Protein AF-A0A534WF74-F1 (afdb_monomer)

Solvent-accessible surface area (backbone atoms only — not comparable to full-atom values): 8330 Å² total; per-residue (Å²): 143,85,76,56,72,67,58,50,51,63,72,68,54,54,90,83,76,60,76,64,37,67,48,98,88,63,52,77,37,64,54,64,71,61,27,46,70,73,58,60,89,73,83,51,74,55,50,77,67,53,39,57,94,81,70,77,57,84,44,58,39,65,35,73,83,54,76,85,78,41,92,66,78,70,52,71,70,55,46,54,51,48,45,65,75,34,71,86,26,44,71,34,52,94,49,78,23,61,91,66,71,79,77,95,56,95,76,82,82,73,94,59,85,84,78,83,66,82,70,79,72,72,84,120

Nearest PDB structures (foldseek):
  7oid-assembly1_9  TM=1.421E-01  e=2.232E+00  Homo sapiens
  8i9v-assembly1_CC  TM=1.500E-01  e=4.457E+00  Thermochaetoides thermophila DSM 1495

pLDDT: mean 87.95, std 11.76, range [40.38, 98.25]

Mean predicted aligned error: 9.49 Å

Foldseek 3Di:
DDDDPVVVCVVPPDPPPADWDADPVGDTGRPVVVRCVVDPDDDDPVVVQPADPVNQQPAADFDADDQVSDPPGDDPVRNVVVCVVPVVHDGDNVDHHDVDDDPPDPDDDDVDPDDDDVVVPPPD

Radius of gyration: 22.89 Å; Cα contacts (8 Å, |Δi|>4): 84; chains: 1; bounding box: 39×48×49 Å

Secondary structure (DSSP, 8-state):
----HHHHHHHH--TT----EE-TT--EE--HHHHHHHS-----HHHHTT--TT---SSPPEE---GGG-SSPPPHHHHHHHHHHTTT-EE-TTSPPTT-PPPS-SS----SPPP--GGGGS--

Sequence (124 aa):
MDGSAAAKVVRNKPARLVD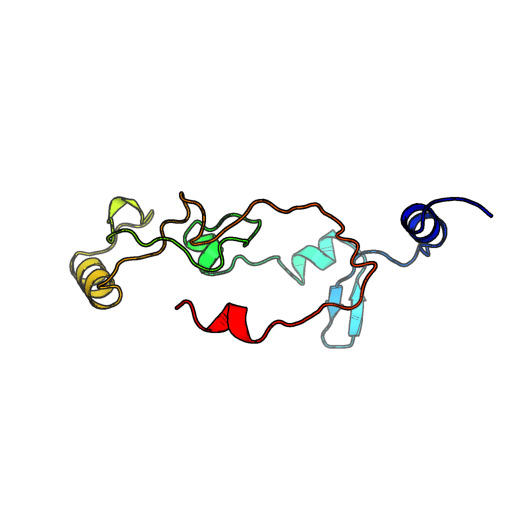ACFTVSGERITDQTTSAAMCPVHGNPRLAAGEPLAQDVLKCRLKKVDARDYASPLSEAQLARLEAIFADGVCDYSRRGLNQKRLAGTWLSYPLPGHFDDDDFEDE

Structure (mmCIF, N/CA/C/O backbone):
data_AF-A0A534WF74-F1
#
_entry.id   AF-A0A534WF74-F1
#
loop_
_atom_site.group_PDB
_atom_site.id
_atom_site.type_symbol
_atom_site.label_atom_id
_atom_site.label_alt_id
_atom_site.label_comp_id
_atom_site.label_asym_id
_atom_site.label_entity_id
_atom_site.label_seq_id
_atom_site.pdbx_PDB_ins_code
_atom_site.Cartn_x
_atom_site.Cartn_y
_atom_site.Cartn_z
_atom_site.occupancy
_atom_site.B_iso_or_equiv
_atom_site.auth_seq_id
_atom_site.auth_comp_id
_atom_site.auth_asym_id
_atom_site.auth_atom_id
_atom_site.pdbx_PDB_model_num
ATOM 1 N N . MET A 1 1 ? 19.733 -26.670 -29.483 1.00 48.69 1 MET A N 1
ATOM 2 C CA . MET A 1 1 ? 19.332 -25.265 -29.202 1.00 48.69 1 MET A CA 1
ATOM 3 C C . MET A 1 1 ? 18.744 -25.271 -27.800 1.00 48.69 1 MET A C 1
ATOM 5 O O . MET A 1 1 ? 17.525 -25.238 -27.618 1.00 48.69 1 MET A O 1
ATOM 9 N N . ASP A 1 2 ? 19.621 -25.393 -26.806 1.00 71.38 2 ASP A N 1
ATOM 10 C CA . ASP A 1 2 ? 19.236 -25.912 -25.491 1.00 71.38 2 ASP A CA 1
ATOM 11 C C . ASP A 1 2 ? 19.330 -24.807 -24.432 1.00 71.38 2 ASP A C 1
ATOM 13 O O . ASP A 1 2 ? 20.049 -23.818 -24.590 1.00 71.38 2 ASP A O 1
ATOM 17 N N . GLY A 1 3 ? 18.508 -24.917 -23.391 1.00 79.38 3 GLY A N 1
ATOM 18 C CA . GLY A 1 3 ? 18.372 -23.934 -22.317 1.00 79.38 3 GLY A CA 1
ATOM 19 C C . GLY A 1 3 ? 16.922 -23.783 -21.859 1.00 79.38 3 GLY A C 1
ATOM 20 O O . GLY A 1 3 ? 15.994 -24.039 -22.632 1.00 79.38 3 GLY A O 1
ATOM 21 N N . SER A 1 4 ? 16.737 -23.357 -20.607 1.00 89.69 4 SER A N 1
ATOM 22 C CA . SER A 1 4 ? 15.412 -23.120 -20.024 1.00 89.69 4 SER A CA 1
ATOM 23 C C . SER A 1 4 ? 14.613 -22.091 -20.834 1.00 89.69 4 SER A C 1
ATOM 25 O O . SER A 1 4 ? 15.180 -21.254 -21.545 1.00 89.69 4 SER A O 1
ATOM 27 N N . ALA A 1 5 ? 13.284 -22.123 -20.708 1.00 85.94 5 ALA A N 1
ATOM 28 C CA . ALA A 1 5 ? 12.411 -21.133 -21.340 1.00 85.94 5 ALA A CA 1
ATOM 29 C C . ALA A 1 5 ? 12.823 -19.693 -20.971 1.00 85.94 5 ALA A C 1
ATOM 31 O O . ALA A 1 5 ? 12.945 -18.845 -21.854 1.00 85.94 5 ALA A O 1
ATOM 32 N N . ALA A 1 6 ? 13.159 -19.444 -19.700 1.00 87.44 6 ALA A N 1
ATOM 33 C CA . ALA A 1 6 ? 13.644 -18.146 -19.230 1.00 87.44 6 ALA A CA 1
ATOM 34 C C . ALA A 1 6 ? 14.922 -17.693 -19.960 1.00 87.44 6 ALA A C 1
ATOM 36 O O . ALA A 1 6 ? 15.005 -16.559 -20.428 1.00 87.44 6 ALA A O 1
ATOM 37 N N . ALA A 1 7 ? 15.896 -18.591 -20.142 1.00 92.00 7 ALA A N 1
ATOM 38 C CA . ALA A 1 7 ? 17.129 -18.269 -20.857 1.00 92.00 7 ALA A CA 1
ATOM 39 C C . ALA A 1 7 ? 16.875 -17.941 -22.339 1.00 92.00 7 ALA A C 1
ATOM 41 O O . ALA A 1 7 ? 17.532 -17.067 -22.904 1.00 92.00 7 ALA A O 1
ATOM 42 N N . LYS A 1 8 ? 15.908 -18.616 -22.976 1.00 93.75 8 LYS A N 1
ATOM 43 C CA . LYS A 1 8 ? 15.486 -18.310 -24.352 1.00 93.75 8 LYS A CA 1
ATOM 44 C C . LYS A 1 8 ? 14.843 -16.923 -24.451 1.00 93.75 8 LYS A C 1
ATOM 46 O O . LYS A 1 8 ? 15.188 -16.182 -25.366 1.00 93.75 8 LYS A O 1
ATOM 51 N N . VAL A 1 9 ? 13.971 -16.554 -23.506 1.00 93.25 9 VAL A N 1
ATOM 52 C CA . VAL A 1 9 ? 13.336 -15.222 -23.453 1.00 93.25 9 VAL A CA 1
ATOM 53 C C . VAL A 1 9 ? 14.383 -14.119 -23.325 1.00 93.25 9 VAL A C 1
ATOM 55 O O . VAL A 1 9 ? 14.352 -13.169 -24.099 1.00 93.25 9 VAL A O 1
ATOM 58 N N . VAL A 1 10 ? 15.345 -14.263 -22.406 1.00 92.44 10 VAL A N 1
ATOM 59 C CA . VAL A 1 10 ? 16.402 -13.256 -22.208 1.00 92.44 10 VAL A CA 1
ATOM 60 C C . VAL A 1 10 ? 17.254 -13.085 -23.467 1.00 92.44 10 VAL A C 1
ATOM 62 O O . VAL A 1 10 ? 17.487 -11.956 -23.886 1.00 92.44 10 VAL A O 1
ATOM 65 N N . ARG A 1 11 ? 17.671 -14.183 -24.116 1.00 93.94 11 ARG A N 1
ATOM 66 C CA . ARG A 1 11 ? 18.472 -14.112 -25.353 1.00 93.94 11 ARG A CA 1
ATOM 67 C C . ARG A 1 11 ? 17.729 -13.481 -26.525 1.00 93.94 11 ARG A C 1
ATOM 69 O O . ARG A 1 11 ? 18.345 -12.788 -27.324 1.00 93.94 11 ARG A O 1
ATOM 76 N N . ASN A 1 12 ? 16.430 -13.742 -26.638 1.00 94.94 12 ASN A N 1
ATOM 77 C CA . ASN A 1 12 ? 15.612 -13.242 -27.740 1.00 94.94 12 ASN A CA 1
ATOM 78 C C . ASN A 1 12 ? 14.951 -11.888 -27.432 1.00 94.94 12 ASN A C 1
ATOM 80 O O . ASN A 1 12 ? 14.188 -11.397 -28.263 1.00 94.94 12 ASN A O 1
ATOM 84 N N . LYS A 1 13 ? 15.218 -11.278 -26.265 1.00 93.94 13 LYS A N 1
ATOM 85 C CA . LYS A 1 13 ? 14.706 -9.953 -25.899 1.00 93.94 13 LYS A CA 1
ATOM 86 C C . LYS A 1 13 ? 15.273 -8.902 -26.869 1.00 93.94 13 LYS A C 1
ATOM 88 O O . LYS A 1 13 ? 16.481 -8.667 -26.854 1.00 93.94 13 L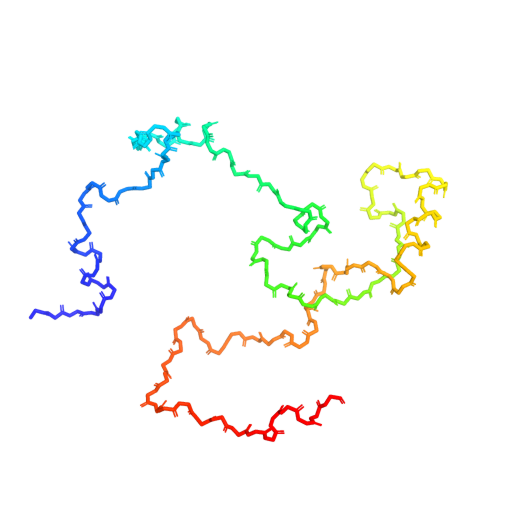YS A O 1
ATOM 93 N N . PRO A 1 14 ? 14.446 -8.230 -27.693 1.00 96.12 14 PRO A N 1
ATOM 94 C CA . PRO A 1 14 ? 14.935 -7.183 -28.586 1.00 96.12 14 PRO A CA 1
ATOM 95 C C . PRO A 1 14 ? 15.514 -6.011 -27.789 1.00 96.12 14 PRO A C 1
ATOM 97 O O . PRO A 1 14 ? 14.918 -5.603 -26.793 1.00 96.12 14 PRO A O 1
ATOM 100 N N . ALA A 1 15 ? 16.599 -5.394 -28.268 1.00 91.88 15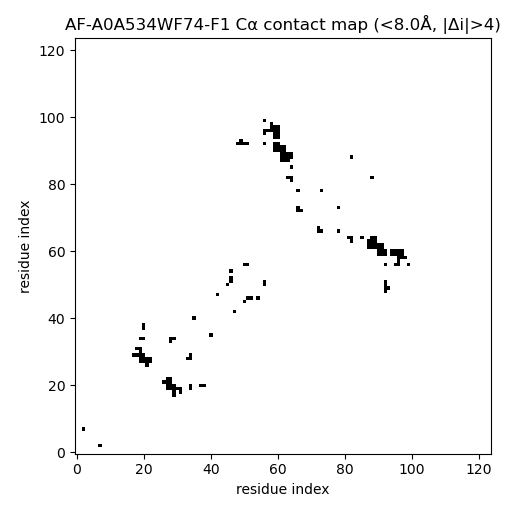 ALA A N 1
ATOM 101 C CA . ALA A 1 15 ? 17.231 -4.257 -27.582 1.00 91.88 15 ALA A CA 1
ATOM 102 C C . ALA A 1 15 ? 16.264 -3.079 -27.344 1.00 91.88 15 ALA A C 1
ATOM 104 O O . ALA A 1 15 ? 16.365 -2.373 -26.349 1.00 91.88 15 ALA A O 1
ATOM 105 N N . ARG A 1 16 ? 15.275 -2.903 -28.232 1.00 89.75 16 ARG A N 1
ATOM 106 C CA . ARG A 1 16 ? 14.240 -1.863 -28.120 1.00 89.75 16 ARG A CA 1
ATOM 107 C C . ARG A 1 16 ? 13.147 -2.160 -27.088 1.00 89.75 16 ARG A C 1
ATOM 109 O O . ARG A 1 16 ? 12.290 -1.298 -26.887 1.00 89.75 16 ARG A O 1
ATOM 116 N N . LEU A 1 17 ? 13.102 -3.361 -26.503 1.00 92.06 17 LEU A N 1
ATOM 117 C CA . LEU A 1 17 ? 12.127 -3.739 -25.475 1.00 92.06 17 LEU A CA 1
ATOM 118 C C . LEU A 1 17 ? 12.644 -3.294 -24.101 1.00 92.06 17 LEU A C 1
ATOM 120 O O . LEU A 1 17 ? 13.184 -4.080 -23.322 1.00 92.06 17 LEU A O 1
ATOM 124 N N . VAL A 1 18 ? 12.500 -2.001 -23.854 1.00 90.88 18 VAL A N 1
ATOM 125 C CA . VAL A 1 18 ? 12.819 -1.323 -22.598 1.00 90.88 18 VAL A CA 1
ATOM 126 C C . VAL A 1 18 ? 11.541 -0.772 -21.987 1.00 90.88 18 VAL A C 1
ATOM 128 O O . VAL A 1 18 ? 10.567 -0.539 -22.720 1.00 90.88 18 VAL A O 1
ATOM 131 N N . ASP A 1 19 ? 11.578 -0.556 -20.677 1.00 88.94 19 ASP A N 1
ATOM 132 C CA . ASP A 1 19 ? 10.520 0.135 -19.951 1.00 88.94 19 ASP A CA 1
ATOM 133 C C . ASP A 1 19 ? 10.264 1.498 -20.604 1.00 88.94 19 ASP A C 1
ATOM 135 O O . ASP A 1 19 ? 11.175 2.147 -21.129 1.00 88.94 19 ASP A O 1
ATOM 139 N N . ALA A 1 20 ? 8.993 1.874 -20.682 1.00 90.75 20 ALA A N 1
ATOM 140 C CA . ALA A 1 20 ? 8.578 3.087 -21.359 1.00 90.75 20 ALA A CA 1
ATOM 141 C C . ALA A 1 20 ? 7.257 3.600 -20.795 1.00 90.75 20 ALA A C 1
ATOM 143 O O . ALA A 1 20 ? 6.386 2.810 -20.429 1.00 90.75 20 ALA A O 1
ATOM 144 N N . CYS A 1 21 ? 7.090 4.917 -20.817 1.00 90.88 21 CYS A N 1
ATOM 145 C CA . CYS A 1 21 ? 5.792 5.559 -20.643 1.00 90.88 21 CYS A CA 1
ATOM 146 C C . CYS A 1 21 ? 5.183 5.895 -22.001 1.00 90.88 21 CYS A C 1
ATOM 148 O O . CYS A 1 21 ? 5.896 6.036 -22.997 1.00 90.88 21 CYS A O 1
ATOM 150 N N . PHE A 1 22 ? 3.862 6.039 -22.028 1.00 92.00 22 PHE A N 1
ATOM 151 C CA . PHE A 1 22 ? 3.130 6.452 -23.216 1.00 92.00 22 PHE A CA 1
ATOM 152 C C . PHE A 1 22 ? 2.346 7.720 -22.916 1.00 92.00 22 PHE A C 1
ATOM 154 O O . PHE A 1 22 ? 1.663 7.809 -21.895 1.00 92.00 22 PHE A O 1
ATOM 161 N N . THR A 1 23 ? 2.453 8.704 -23.800 1.00 89.62 23 THR A N 1
ATOM 162 C CA . THR A 1 23 ? 1.640 9.916 -23.710 1.00 89.62 23 THR A CA 1
ATOM 163 C C . THR A 1 23 ? 0.188 9.617 -24.085 1.00 89.62 23 THR A C 1
ATOM 165 O O . THR A 1 23 ? -0.127 8.574 -24.662 1.00 89.62 23 THR A O 1
ATOM 168 N N . VAL A 1 24 ? -0.714 10.564 -23.821 1.00 89.31 24 VAL A N 1
ATOM 169 C CA . VAL A 1 24 ? -2.119 10.470 -24.259 1.00 89.31 24 VAL A CA 1
ATOM 170 C C . VAL A 1 24 ? -2.269 10.376 -25.783 1.00 89.31 24 VAL A C 1
ATOM 172 O O . VAL A 1 24 ? -3.253 9.824 -26.264 1.00 89.31 24 VAL A O 1
ATOM 175 N N . SER A 1 25 ? -1.293 10.879 -26.546 1.00 94.25 25 SER A N 1
ATOM 176 C CA . SER A 1 25 ? -1.230 10.744 -28.006 1.00 94.25 25 SER A CA 1
ATOM 177 C C . SER A 1 25 ? -0.557 9.443 -28.467 1.00 94.25 25 SER A C 1
ATOM 179 O O . SER A 1 25 ? -0.460 9.204 -29.669 1.00 94.25 25 SER A O 1
ATOM 181 N N . GLY A 1 26 ? -0.107 8.593 -27.537 1.00 92.62 26 GLY A N 1
ATOM 182 C CA . GLY A 1 26 ? 0.545 7.312 -27.817 1.00 92.62 26 GLY A CA 1
ATOM 183 C C . GLY A 1 26 ? 2.048 7.405 -28.098 1.00 92.62 26 GLY A C 1
ATOM 184 O O . GLY A 1 26 ? 2.651 6.412 -28.506 1.00 92.62 26 GLY A O 1
ATOM 185 N N . GLU A 1 27 ? 2.674 8.563 -27.881 1.00 93.44 27 GLU A N 1
ATOM 186 C CA . GLU A 1 27 ? 4.124 8.710 -28.017 1.00 93.44 27 GLU A CA 1
ATOM 187 C C . GLU A 1 27 ? 4.836 7.892 -26.938 1.00 93.44 27 GLU A C 1
ATOM 189 O O . GLU A 1 27 ? 4.515 7.987 -25.754 1.00 93.44 27 GLU A O 1
ATOM 194 N N . ARG A 1 28 ? 5.813 7.084 -27.356 1.00 93.06 28 ARG A N 1
ATOM 195 C CA . ARG A 1 28 ? 6.584 6.219 -26.465 1.00 93.06 28 ARG A CA 1
ATOM 196 C C . ARG A 1 28 ? 7.831 6.938 -25.958 1.00 93.06 28 ARG A C 1
ATOM 198 O O . ARG A 1 28 ? 8.728 7.240 -26.740 1.00 93.06 28 ARG A O 1
ATOM 205 N N . ILE A 1 29 ? 7.938 7.077 -24.644 1.00 92.50 29 ILE A N 1
ATOM 206 C CA . ILE A 1 29 ? 9.075 7.683 -23.950 1.00 92.50 29 ILE A CA 1
ATOM 207 C C . ILE A 1 29 ? 9.888 6.582 -23.278 1.00 92.50 29 ILE A C 1
ATOM 209 O O . ILE A 1 29 ? 9.382 5.901 -22.391 1.00 92.50 29 ILE A O 1
ATOM 213 N N . THR A 1 30 ? 11.147 6.414 -23.685 1.00 93.69 30 THR A N 1
ATOM 214 C CA . THR A 1 30 ? 12.077 5.416 -23.117 1.00 93.69 30 THR A CA 1
ATOM 215 C C . THR A 1 30 ? 13.159 6.020 -22.222 1.00 93.69 30 THR A C 1
ATOM 217 O O . THR A 1 30 ? 13.947 5.281 -21.642 1.00 93.69 30 THR A O 1
ATOM 220 N N . ASP A 1 31 ? 13.251 7.350 -22.141 1.00 92.62 31 ASP A N 1
ATOM 221 C CA . ASP A 1 31 ? 14.117 8.001 -21.159 1.00 92.62 31 ASP A CA 1
ATOM 222 C C . ASP A 1 31 ? 13.506 7.832 -19.766 1.00 92.62 31 ASP A C 1
ATOM 224 O O . ASP A 1 31 ? 12.401 8.314 -19.507 1.00 92.62 31 ASP A O 1
ATOM 228 N N . GLN A 1 32 ? 14.216 7.139 -18.876 1.00 88.38 32 GLN A N 1
ATOM 229 C CA . GLN A 1 32 ? 13.660 6.745 -17.583 1.00 88.38 32 GLN A CA 1
ATOM 230 C C . GLN A 1 32 ? 13.415 7.947 -16.663 1.00 88.38 32 GLN A C 1
ATOM 232 O O . GLN A 1 32 ? 12.469 7.932 -15.878 1.00 88.38 32 GLN A O 1
ATOM 237 N N . THR A 1 33 ? 14.223 9.004 -16.780 1.00 91.44 33 THR A N 1
ATOM 238 C CA . THR A 1 33 ? 14.052 10.237 -15.998 1.00 91.44 33 THR A CA 1
ATOM 239 C C . THR A 1 33 ? 12.754 10.943 -16.386 1.00 91.44 33 THR A C 1
ATOM 241 O O . THR A 1 33 ? 11.936 11.275 -15.529 1.00 91.44 33 THR A O 1
ATOM 244 N N . THR A 1 34 ? 12.527 11.112 -17.688 1.00 91.44 34 THR A N 1
ATOM 245 C CA . THR A 1 34 ? 11.322 11.737 -18.242 1.00 91.44 34 THR A CA 1
ATOM 246 C C . THR A 1 34 ? 10.085 10.874 -18.001 1.00 91.44 34 THR A C 1
ATOM 248 O O . THR A 1 34 ? 9.039 11.378 -17.598 1.00 91.44 34 THR A O 1
ATOM 251 N N . SER A 1 35 ? 10.215 9.558 -18.174 1.00 87.69 35 SER A N 1
ATOM 252 C CA . SER A 1 35 ? 9.176 8.565 -17.882 1.00 87.69 35 SER A CA 1
ATOM 253 C C . SER A 1 35 ? 8.732 8.611 -16.414 1.00 87.69 35 SER A C 1
ATOM 255 O O . SER A 1 35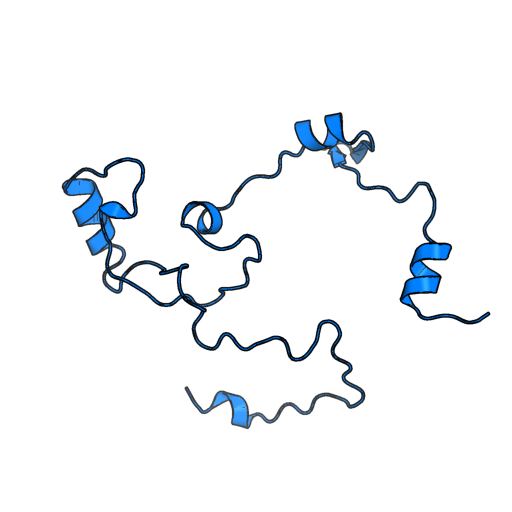 ? 7.530 8.697 -16.156 1.00 87.69 35 SER A O 1
ATOM 257 N N . ALA A 1 36 ? 9.672 8.633 -15.463 1.00 87.25 36 ALA A N 1
ATOM 258 C CA . ALA A 1 36 ? 9.373 8.710 -14.034 1.00 87.25 36 ALA A CA 1
ATOM 259 C C . ALA A 1 36 ? 8.718 10.041 -13.632 1.00 87.25 36 ALA A C 1
ATOM 261 O O . ALA A 1 36 ? 7.844 10.058 -12.768 1.00 87.25 36 ALA A O 1
ATOM 262 N N . ALA A 1 37 ? 9.112 11.149 -14.266 1.00 88.12 37 ALA A N 1
ATOM 263 C CA . ALA A 1 37 ? 8.491 12.451 -14.039 1.00 88.12 37 ALA A CA 1
ATOM 264 C C . ALA A 1 37 ? 7.062 12.526 -14.607 1.00 88.12 37 ALA A C 1
ATOM 266 O O . ALA A 1 37 ? 6.191 13.147 -14.002 1.00 88.12 37 ALA A O 1
ATOM 267 N N . MET A 1 38 ? 6.813 11.892 -15.758 1.00 85.94 38 MET A N 1
ATOM 268 C CA . MET A 1 38 ? 5.511 11.909 -16.429 1.00 85.94 38 MET A CA 1
ATOM 269 C C . MET A 1 38 ? 4.501 10.934 -15.812 1.00 85.94 38 MET A C 1
ATOM 271 O O . MET A 1 38 ? 3.311 11.240 -15.742 1.00 85.94 38 MET A O 1
ATOM 275 N N . CYS A 1 39 ? 4.961 9.762 -15.374 1.00 82.62 39 CYS A N 1
ATOM 276 C CA . CYS A 1 39 ? 4.138 8.743 -14.729 1.00 82.62 39 CYS A CA 1
ATOM 277 C C . CYS A 1 39 ? 4.696 8.437 -13.335 1.00 82.62 39 CYS A C 1
ATOM 279 O O . CYS A 1 39 ? 5.272 7.365 -13.123 1.00 82.62 39 CYS A O 1
ATOM 281 N N . PRO A 1 40 ? 4.560 9.376 -12.383 1.00 83.00 40 PRO A N 1
ATOM 282 C CA . PRO A 1 40 ? 5.045 9.164 -11.032 1.00 83.00 40 PRO A CA 1
ATOM 283 C C . PRO A 1 40 ? 4.360 7.949 -10.404 1.00 83.00 40 PRO A C 1
ATOM 285 O O . PRO A 1 40 ? 3.144 7.766 -10.490 1.00 83.00 40 PRO A O 1
ATOM 288 N N . VAL A 1 41 ? 5.158 7.110 -9.746 1.00 81.69 41 VAL A N 1
ATOM 289 C CA . VAL A 1 41 ? 4.636 5.984 -8.972 1.00 81.69 41 VAL A CA 1
ATOM 290 C C . VAL A 1 41 ? 3.956 6.551 -7.732 1.00 81.69 41 VAL A C 1
ATOM 292 O O . VAL A 1 41 ? 4.611 7.065 -6.826 1.00 81.69 41 VAL A O 1
ATOM 295 N N . HIS A 1 42 ? 2.631 6.473 -7.696 1.00 85.38 42 HIS A N 1
ATOM 296 C CA . HIS A 1 42 ? 1.847 6.904 -6.547 1.00 85.38 42 HIS A CA 1
ATOM 297 C C . HIS A 1 42 ? 1.641 5.760 -5.554 1.00 85.38 42 HIS A C 1
ATOM 299 O O . HIS A 1 42 ? 1.470 4.600 -5.931 1.00 85.38 42 HIS A O 1
ATOM 305 N N . GLY A 1 43 ? 1.612 6.103 -4.265 1.00 88.75 43 GLY A N 1
ATOM 306 C CA . GLY A 1 43 ? 1.094 5.206 -3.239 1.00 88.75 43 GLY A CA 1
ATOM 307 C C . GLY A 1 43 ? -0.418 5.018 -3.384 1.00 88.75 43 GLY A C 1
ATOM 308 O O . GLY A 1 43 ? -1.102 5.793 -4.050 1.00 88.75 43 GLY A O 1
ATOM 309 N N . ASN A 1 44 ? -0.953 3.998 -2.723 1.00 90.94 44 ASN A N 1
ATOM 310 C CA . ASN A 1 44 ? -2.393 3.790 -2.606 1.00 90.94 44 ASN A CA 1
ATOM 311 C C . ASN A 1 44 ? -2.820 3.860 -1.128 1.00 90.94 44 ASN A C 1
ATOM 313 O O . ASN A 1 44 ? -1.961 3.801 -0.243 1.00 90.94 44 ASN A O 1
ATOM 317 N N . PRO A 1 45 ? -4.129 3.972 -0.836 1.00 91.00 45 PRO A N 1
ATOM 318 C CA . PRO A 1 45 ? -4.609 4.120 0.535 1.00 91.00 45 PRO A CA 1
ATOM 319 C C . PRO A 1 45 ? -4.167 3.003 1.490 1.00 91.00 45 PRO A C 1
ATOM 321 O O . PRO A 1 45 ? -3.961 3.272 2.669 1.00 91.00 45 PRO A O 1
ATOM 324 N N . ARG A 1 46 ? -3.974 1.768 1.002 1.00 92.31 46 ARG A N 1
ATOM 325 C CA . ARG A 1 46 ? -3.498 0.658 1.841 1.00 92.31 46 ARG A CA 1
ATOM 326 C C . ARG A 1 46 ? -2.027 0.823 2.209 1.00 92.31 46 ARG A C 1
ATOM 328 O O . ARG A 1 46 ? -1.689 0.670 3.378 1.00 92.31 46 ARG A O 1
ATOM 335 N N . LEU A 1 47 ? -1.180 1.225 1.257 1.00 93.44 47 LEU A N 1
ATOM 336 C CA . LEU A 1 47 ? 0.223 1.558 1.541 1.00 93.44 47 LEU A CA 1
ATOM 337 C C . LEU A 1 47 ? 0.331 2.718 2.539 1.00 93.44 47 LEU A C 1
ATOM 339 O O . LEU A 1 47 ? 1.116 2.650 3.478 1.00 93.44 47 LEU A O 1
ATOM 343 N N . ALA A 1 48 ? -0.496 3.756 2.381 1.00 90.69 48 ALA A N 1
ATOM 344 C CA . ALA A 1 48 ? -0.552 4.870 3.330 1.00 90.69 48 ALA A CA 1
ATOM 345 C C . ALA A 1 48 ? -1.008 4.431 4.736 1.00 90.69 48 ALA A C 1
ATOM 347 O O . ALA A 1 48 ? -0.575 5.010 5.727 1.00 90.69 48 ALA A O 1
ATOM 348 N N . ALA A 1 49 ? -1.842 3.390 4.826 1.00 90.50 49 ALA A N 1
ATOM 349 C CA . ALA A 1 49 ? -2.287 2.778 6.077 1.00 90.50 49 ALA A CA 1
ATOM 350 C C . ALA A 1 49 ? -1.293 1.750 6.665 1.00 90.50 49 ALA A C 1
ATOM 352 O O . ALA A 1 49 ? -1.599 1.129 7.682 1.00 90.50 49 ALA A O 1
ATOM 353 N N . GLY A 1 50 ? -0.120 1.556 6.051 1.00 91.50 50 GLY A N 1
ATOM 354 C CA . GLY A 1 50 ? 0.933 0.664 6.547 1.00 91.50 50 GLY A CA 1
ATOM 355 C C . GLY A 1 50 ? 0.964 -0.735 5.925 1.00 91.50 50 GLY A C 1
ATOM 356 O O . GLY A 1 50 ? 1.676 -1.599 6.435 1.00 91.50 50 GLY A O 1
ATOM 357 N N . GLU A 1 51 ? 0.224 -0.986 4.840 1.00 94.19 51 GLU A N 1
ATOM 358 C CA . GLU A 1 51 ? 0.350 -2.238 4.084 1.00 94.19 51 GLU A CA 1
ATOM 359 C C . GLU A 1 51 ? 1.781 -2.406 3.527 1.00 94.19 51 GLU A C 1
ATOM 361 O O . GLU A 1 51 ? 2.369 -1.439 3.030 1.00 94.19 51 GLU A O 1
ATOM 366 N N . PRO A 1 52 ? 2.351 -3.626 3.548 1.00 92.25 52 PRO A N 1
ATOM 367 C CA . PRO A 1 52 ? 3.620 -3.903 2.888 1.00 92.25 52 PRO A CA 1
ATOM 368 C C . PRO A 1 52 ? 3.577 -3.637 1.377 1.00 92.25 52 PRO A C 1
ATOM 370 O O . PRO A 1 52 ? 2.568 -3.882 0.718 1.00 92.25 52 PRO A O 1
ATOM 373 N N . LEU A 1 53 ? 4.722 -3.270 0.790 1.00 92.94 53 LEU A N 1
ATOM 374 C CA . LEU A 1 53 ? 4.859 -3.056 -0.661 1.00 92.94 53 LEU A CA 1
ATOM 375 C C . LEU A 1 53 ? 4.467 -4.284 -1.505 1.00 92.94 53 LEU A C 1
ATOM 377 O O . LEU A 1 53 ? 4.076 -4.134 -2.656 1.00 92.94 53 LEU A O 1
ATOM 381 N N . ALA A 1 54 ? 4.556 -5.492 -0.939 1.00 91.25 54 ALA A N 1
ATOM 382 C CA . ALA A 1 54 ? 4.126 -6.723 -1.601 1.00 91.25 54 ALA A CA 1
ATOM 383 C C . ALA A 1 54 ? 2.608 -6.778 -1.860 1.00 91.25 54 ALA A C 1
ATOM 385 O O . ALA A 1 54 ? 2.180 -7.508 -2.750 1.00 91.25 54 ALA A O 1
ATOM 386 N N . GLN A 1 55 ? 1.811 -6.017 -1.099 1.00 91.81 55 GLN A N 1
ATOM 387 C CA . GLN A 1 55 ? 0.350 -5.937 -1.204 1.00 91.81 55 GLN A CA 1
ATOM 388 C C . GLN A 1 55 ? -0.367 -7.299 -1.192 1.00 91.81 55 GLN A C 1
ATOM 390 O O . GLN A 1 55 ? -1.386 -7.487 -1.859 1.00 91.81 55 GLN A O 1
ATOM 395 N N . ASP A 1 56 ? 0.172 -8.257 -0.435 1.00 91.50 56 ASP A N 1
ATOM 396 C CA . ASP A 1 56 ? -0.275 -9.653 -0.382 1.00 91.50 56 ASP A CA 1
ATOM 397 C C . ASP A 1 56 ? -1.140 -9.974 0.853 1.00 91.50 56 ASP A C 1
ATOM 399 O O . ASP A 1 56 ? -1.488 -11.132 1.105 1.00 91.50 56 ASP A O 1
ATOM 403 N N . VAL A 1 57 ? -1.535 -8.948 1.614 1.00 93.38 57 VAL A N 1
ATOM 404 C CA . VAL A 1 57 ? -2.461 -9.053 2.750 1.00 93.38 57 VAL A CA 1
ATOM 405 C C . VAL A 1 57 ? -3.884 -8.765 2.265 1.00 93.38 57 VAL A C 1
ATOM 407 O O . VAL A 1 57 ? -4.417 -7.678 2.460 1.00 93.38 57 VAL A O 1
ATOM 410 N N . LEU A 1 58 ? -4.514 -9.755 1.621 1.00 90.94 58 LEU A N 1
ATOM 411 C CA . LEU A 1 58 ? -5.855 -9.593 1.036 1.00 90.94 58 LEU A CA 1
ATOM 412 C C . LEU A 1 58 ? -6.955 -9.401 2.093 1.00 90.94 58 LEU A C 1
ATOM 414 O O . LEU A 1 58 ? -7.743 -8.463 2.007 1.00 90.94 58 LEU A O 1
ATOM 418 N N . LYS A 1 59 ? -7.001 -10.276 3.107 1.00 94.19 59 LYS A N 1
ATOM 419 C CA . LYS A 1 59 ? -7.906 -10.154 4.261 1.00 94.19 59 LYS A CA 1
ATOM 420 C C . LYS A 1 59 ? -7.077 -9.872 5.509 1.00 94.19 59 LYS A C 1
ATOM 422 O O . LYS A 1 59 ? -6.418 -10.768 6.034 1.00 94.19 59 LYS A O 1
ATOM 427 N N . CYS A 1 60 ? -7.069 -8.626 5.969 1.00 95.38 60 CYS A N 1
ATOM 428 C CA . CYS A 1 60 ? -6.312 -8.222 7.151 1.00 95.38 60 CYS A CA 1
ATOM 429 C C . CYS A 1 60 ? -6.974 -8.732 8.444 1.00 95.38 60 CYS A C 1
ATOM 431 O O . CYS A 1 60 ? -8.170 -9.028 8.489 1.00 95.38 60 CYS A O 1
ATOM 433 N N . ARG A 1 61 ? -6.192 -8.832 9.522 1.00 96.31 61 ARG A N 1
ATOM 434 C CA . ARG A 1 61 ? -6.751 -8.936 10.877 1.00 96.31 61 ARG A CA 1
ATOM 435 C C . ARG A 1 61 ? -7.091 -7.531 11.356 1.00 96.31 61 ARG A C 1
ATOM 437 O O . ARG A 1 61 ? -6.364 -6.600 11.027 1.00 96.31 61 ARG A O 1
ATOM 444 N N . LEU A 1 62 ? -8.163 -7.387 12.125 1.00 97.12 62 LEU A N 1
ATOM 445 C CA . LEU A 1 62 ? -8.568 -6.087 12.653 1.00 97.12 62 LEU A CA 1
ATOM 446 C C . LEU A 1 62 ? -7.962 -5.839 14.038 1.00 97.12 62 LEU A C 1
ATOM 448 O O . LEU A 1 62 ? -7.813 -6.767 14.839 1.00 97.12 62 LEU A O 1
ATOM 452 N N . LYS A 1 63 ? -7.641 -4.576 14.315 1.00 96.75 63 LYS A N 1
ATOM 453 C CA . LYS A 1 63 ? -7.355 -4.041 15.649 1.00 96.75 63 LYS A CA 1
ATOM 454 C C . LYS A 1 63 ? -8.258 -2.843 15.922 1.00 96.75 63 LYS A C 1
ATOM 456 O O . LYS A 1 63 ? -8.739 -2.198 14.992 1.00 96.75 63 LYS A O 1
ATOM 461 N N . LYS A 1 64 ? -8.490 -2.527 17.197 1.00 97.25 64 LYS A N 1
ATOM 462 C CA . LYS A 1 64 ? -9.194 -1.290 17.557 1.00 97.25 64 LYS A CA 1
ATOM 463 C C . LYS A 1 64 ? -8.404 -0.074 17.075 1.00 97.25 64 LYS A C 1
ATOM 465 O O . LYS A 1 64 ? -7.182 -0.140 16.955 1.00 97.25 64 LYS A O 1
ATOM 470 N N . VAL A 1 65 ? -9.124 1.005 16.783 1.00 96.75 65 VAL A N 1
ATOM 471 C CA . VAL A 1 65 ? -8.523 2.293 16.434 1.00 96.75 65 VAL A CA 1
ATOM 472 C C . VAL A 1 65 ? -7.607 2.725 17.579 1.00 96.75 65 VAL A C 1
ATOM 474 O O . VAL A 1 65 ? -8.015 2.718 18.738 1.00 96.75 65 VAL A O 1
ATOM 477 N N . ASP A 1 66 ? -6.367 3.078 17.255 1.00 94.88 66 ASP A N 1
ATOM 478 C CA . ASP A 1 66 ? -5.404 3.628 18.202 1.00 94.88 66 ASP A CA 1
ATOM 479 C C . ASP A 1 66 ? -4.955 4.995 17.687 1.00 94.88 66 ASP A C 1
ATOM 481 O O . ASP A 1 66 ? -4.412 5.110 16.589 1.00 94.88 66 ASP A O 1
ATOM 485 N N . ALA A 1 67 ? -5.170 6.049 18.475 1.00 95.06 67 ALA A N 1
ATOM 486 C CA . ALA A 1 67 ? -4.766 7.404 18.106 1.00 95.06 67 ALA A CA 1
ATOM 487 C C . ALA A 1 67 ? -3.258 7.514 17.806 1.00 95.06 67 ALA A C 1
ATOM 489 O O . ALA A 1 67 ? -2.849 8.375 17.029 1.00 95.06 67 ALA A O 1
ATOM 490 N N . ARG A 1 68 ? -2.433 6.625 18.378 1.00 94.00 68 ARG A N 1
ATOM 491 C CA . ARG A 1 68 ? -0.980 6.580 18.156 1.00 94.00 68 ARG A CA 1
ATOM 492 C C . ARG A 1 68 ? -0.593 6.072 16.766 1.00 94.00 68 ARG A C 1
ATOM 494 O O . ARG A 1 68 ? 0.552 6.264 16.370 1.00 94.00 68 ARG A O 1
ATOM 501 N N . ASP A 1 69 ? -1.517 5.457 16.029 1.00 92.62 69 ASP A N 1
ATOM 502 C CA . ASP A 1 69 ? -1.277 5.013 14.651 1.00 92.62 69 ASP A CA 1
ATOM 503 C C . ASP A 1 69 ? -1.233 6.181 13.650 1.00 92.62 69 ASP A C 1
ATOM 505 O O . ASP A 1 69 ? -0.775 6.017 12.518 1.00 92.62 69 ASP A O 1
ATOM 509 N N . TYR A 1 70 ? -1.705 7.367 14.044 1.00 92.31 70 TYR A N 1
ATOM 510 C CA . TYR A 1 70 ? -1.848 8.519 13.160 1.00 92.31 70 TYR A CA 1
ATOM 511 C C . TYR A 1 70 ? -0.718 9.523 13.391 1.00 92.31 70 TYR A C 1
ATOM 513 O O . TYR A 1 70 ? -0.681 10.225 14.399 1.00 92.31 70 TYR A O 1
ATOM 521 N N . ALA A 1 71 ? 0.199 9.621 12.420 1.00 90.75 71 ALA A N 1
ATOM 522 C CA . ALA A 1 71 ? 1.343 10.537 12.484 1.00 90.75 71 ALA A CA 1
ATOM 523 C C . ALA A 1 71 ? 0.921 12.008 12.643 1.00 90.75 71 ALA A C 1
ATOM 525 O O . ALA A 1 71 ? 1.585 12.782 13.331 1.00 90.75 71 ALA A O 1
ATOM 526 N N . SER A 1 72 ? -0.193 12.391 12.015 1.00 92.88 72 SER A N 1
ATOM 527 C CA . SER A 1 72 ? -0.884 13.646 12.303 1.00 92.88 72 SER A CA 1
ATOM 528 C C . SER A 1 72 ? -1.979 13.374 13.335 1.00 92.88 72 SER A C 1
ATOM 530 O O . SER A 1 72 ? -2.901 12.618 13.021 1.00 92.88 72 SER A O 1
ATOM 532 N N . PRO A 1 73 ? -1.908 13.979 14.535 1.00 93.88 73 PRO A N 1
ATOM 533 C CA . PRO A 1 73 ? -2.910 13.766 15.568 1.00 93.88 73 PRO A CA 1
ATOM 534 C C . PRO A 1 73 ? -4.313 14.103 15.063 1.00 93.88 73 PRO A C 1
ATOM 536 O O . PRO A 1 73 ? -4.547 15.190 14.529 1.00 93.88 73 PRO A O 1
ATOM 539 N N . LEU A 1 74 ? -5.243 13.169 15.245 1.00 96.38 74 LEU A N 1
ATOM 540 C CA . LEU A 1 74 ? -6.661 13.399 14.988 1.00 96.38 74 LEU A CA 1
ATOM 541 C C . LEU A 1 74 ? -7.286 14.143 16.172 1.00 96.38 74 LEU A C 1
ATOM 543 O O . LEU A 1 74 ? -6.919 13.910 17.324 1.00 96.38 74 LEU A O 1
ATOM 547 N N . SER A 1 75 ? -8.257 15.015 15.900 1.00 97.62 75 SER A N 1
ATOM 548 C CA . SER A 1 75 ? -9.090 15.583 16.962 1.00 97.62 75 SER A CA 1
ATOM 549 C C . SER A 1 75 ? -9.991 14.513 17.583 1.00 97.62 75 SER A C 1
ATOM 551 O O . SER A 1 75 ? -10.295 13.499 16.954 1.00 97.62 75 SER A O 1
ATOM 553 N N . GLU A 1 76 ? -10.491 14.759 18.794 1.00 97.31 76 GLU A N 1
ATOM 554 C CA . GLU A 1 76 ? -11.414 13.840 19.477 1.00 97.31 76 GLU A CA 1
ATOM 555 C C . GLU A 1 76 ? -12.656 13.529 18.627 1.00 97.31 76 GLU A C 1
ATOM 557 O O 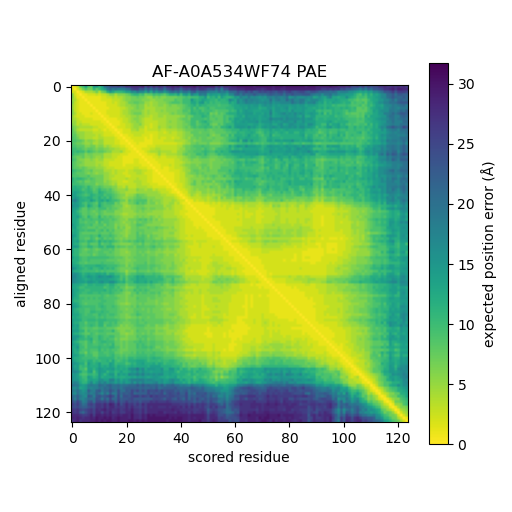. GLU A 1 76 ? -13.060 12.376 18.505 1.00 97.31 76 GLU A O 1
ATOM 562 N N . ALA A 1 77 ? -13.219 14.539 17.957 1.00 98.12 77 ALA A N 1
ATOM 563 C CA . ALA A 1 77 ? -14.367 14.358 17.071 1.00 98.12 77 ALA A CA 1
ATOM 564 C C . ALA A 1 77 ? -14.029 13.510 15.830 1.00 98.12 77 ALA A C 1
ATOM 566 O O . ALA A 1 77 ? -14.861 12.731 15.362 1.00 98.12 77 ALA A O 1
ATOM 567 N N . GLN A 1 78 ? -12.814 13.648 15.286 1.00 98.00 78 GLN A N 1
ATOM 568 C CA . GLN A 1 78 ? -12.347 12.823 14.169 1.00 98.00 78 GLN A CA 1
ATOM 569 C C . GLN A 1 78 ? -12.121 11.375 14.606 1.00 98.00 78 GLN A C 1
ATOM 571 O O . GLN A 1 78 ? -12.524 10.463 13.885 1.00 98.00 78 GLN A O 1
ATOM 576 N N . LEU A 1 79 ? -11.534 11.167 15.787 1.00 97.38 79 LEU A N 1
ATOM 577 C CA . LEU A 1 79 ? -11.300 9.841 16.351 1.00 97.38 79 LEU A CA 1
ATOM 578 C C . LEU A 1 79 ? -12.622 9.124 16.661 1.00 97.38 79 LEU A C 1
ATOM 580 O O . LEU A 1 79 ? -12.822 8.001 16.210 1.00 97.38 79 LEU A O 1
ATOM 584 N N . ALA A 1 80 ? -13.571 9.805 17.308 1.00 97.69 80 ALA A N 1
ATOM 585 C CA . ALA A 1 80 ? -14.895 9.253 17.596 1.00 97.69 80 ALA A CA 1
ATOM 586 C C . ALA A 1 80 ? -15.655 8.875 16.313 1.00 97.69 80 ALA A C 1
ATOM 588 O O . ALA A 1 80 ? -16.293 7.825 16.233 1.00 97.69 80 ALA A O 1
ATOM 589 N N . ARG A 1 81 ? -15.559 9.706 15.266 1.00 98.25 81 ARG A N 1
ATOM 590 C CA . ARG A 1 81 ? -16.143 9.383 13.957 1.00 98.25 81 ARG A CA 1
ATOM 591 C C . ARG A 1 81 ? -15.484 8.155 13.331 1.00 98.25 81 ARG A C 1
ATOM 593 O O . ARG A 1 81 ? -16.177 7.342 12.727 1.00 98.25 81 ARG A O 1
ATOM 600 N N . LEU A 1 82 ? -14.165 8.037 13.443 1.00 96.75 82 LEU A N 1
ATOM 601 C CA . LEU A 1 82 ? -13.414 6.910 12.907 1.00 96.75 82 LEU A CA 1
ATOM 602 C C . LEU A 1 82 ? -13.802 5.599 13.608 1.00 96.75 82 LEU A C 1
ATOM 604 O O . LEU A 1 82 ? -14.083 4.614 12.931 1.00 96.75 82 LEU A O 1
ATOM 608 N N . GLU A 1 83 ? -13.893 5.606 14.937 1.00 97.38 83 GLU A N 1
ATOM 609 C CA . GLU A 1 83 ? -14.358 4.465 15.736 1.00 97.38 83 GLU A CA 1
ATOM 610 C C . GLU A 1 83 ? -15.797 4.060 15.395 1.00 97.38 83 GLU A C 1
ATOM 612 O O . GLU A 1 83 ? -16.099 2.871 15.319 1.00 97.38 83 GLU A O 1
ATOM 617 N N . ALA A 1 84 ? -16.675 5.033 15.131 1.00 97.94 84 ALA A N 1
ATOM 618 C CA . ALA A 1 84 ? -18.053 4.763 14.731 1.00 97.94 84 ALA A CA 1
ATOM 619 C C . ALA A 1 84 ? -18.159 4.131 13.332 1.00 97.94 84 ALA A C 1
ATOM 621 O O . ALA A 1 84 ? -18.995 3.256 13.116 1.00 97.94 84 ALA A O 1
ATOM 622 N N . ILE A 1 85 ? -17.325 4.562 12.377 1.00 97.94 85 ILE A N 1
ATOM 623 C CA . ILE A 1 85 ? -17.295 3.992 11.017 1.00 97.94 85 ILE A CA 1
ATOM 624 C C . ILE A 1 85 ? -16.698 2.579 11.035 1.00 97.94 85 ILE A C 1
ATOM 626 O O . ILE A 1 85 ? -17.193 1.693 10.343 1.00 97.94 85 ILE A O 1
ATOM 630 N N . PHE A 1 86 ? -15.649 2.366 11.830 1.00 96.69 86 PHE A N 1
ATOM 631 C CA . PHE A 1 86 ? -14.923 1.102 11.926 1.00 96.69 86 PHE A CA 1
ATOM 632 C C . PHE A 1 86 ? -15.165 0.427 13.280 1.00 96.69 86 PHE A C 1
ATOM 634 O O . PHE A 1 86 ? -14.227 0.194 14.045 1.00 96.69 86 PHE A O 1
ATOM 641 N N . ALA A 1 87 ? -16.424 0.086 13.568 1.00 97.44 87 ALA A N 1
ATOM 642 C CA . ALA A 1 87 ? -16.829 -0.498 14.853 1.00 97.44 87 ALA A CA 1
ATOM 643 C C . ALA A 1 87 ? -16.058 -1.793 15.203 1.00 97.44 87 ALA A C 1
ATOM 645 O O . ALA A 1 87 ? -15.650 -2.011 16.354 1.00 97.44 87 ALA A O 1
ATOM 646 N N . ASP A 1 88 ? -15.780 -2.622 14.193 1.00 97.06 88 ASP A N 1
ATOM 647 C CA . ASP A 1 88 ? -15.022 -3.873 14.336 1.00 97.06 88 ASP A CA 1
ATOM 648 C C . ASP A 1 88 ? -13.500 -3.666 14.349 1.00 97.06 8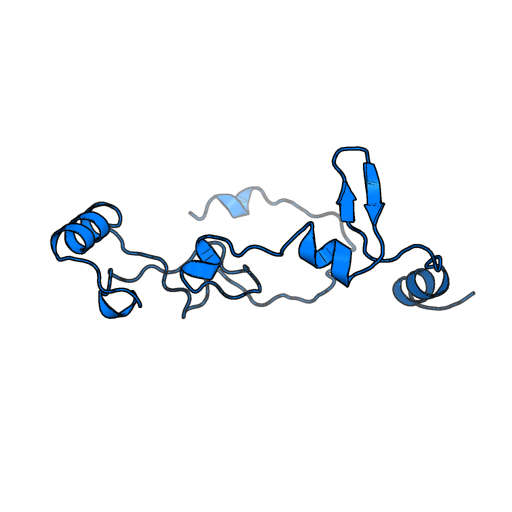8 ASP A C 1
ATOM 650 O O . ASP A 1 88 ? -12.744 -4.564 14.723 1.00 97.06 88 ASP A O 1
ATOM 654 N N . GLY A 1 89 ? -13.045 -2.457 14.022 1.00 96.88 89 GLY A N 1
ATOM 655 C CA . GLY A 1 89 ? -11.644 -2.075 13.970 1.00 96.88 89 GLY A CA 1
ATOM 656 C C . GLY A 1 89 ? -11.120 -1.818 12.560 1.00 96.88 89 GLY A C 1
ATOM 657 O O . GLY A 1 89 ? -11.809 -1.973 11.554 1.00 96.88 89 GLY A O 1
ATOM 658 N N . VAL A 1 90 ? -9.856 -1.411 12.512 1.00 96.56 90 VAL A N 1
ATOM 659 C CA . VAL A 1 90 ? -9.092 -1.110 11.298 1.00 96.56 90 VAL A CA 1
ATOM 660 C C . VAL A 1 90 ? -8.062 -2.208 11.038 1.00 96.56 90 VAL A C 1
ATOM 662 O O . VAL A 1 90 ? -7.728 -2.981 11.939 1.00 96.56 90 VAL A O 1
ATOM 665 N N . CYS A 1 91 ? -7.545 -2.296 9.811 1.00 96.62 91 CYS A N 1
ATOM 666 C CA . CYS A 1 91 ? -6.530 -3.291 9.471 1.00 96.62 91 CYS A CA 1
ATOM 667 C C . CYS A 1 91 ? -5.259 -3.144 10.317 1.00 96.62 91 CYS A C 1
ATOM 669 O O . CYS A 1 91 ? -4.642 -2.084 10.372 1.00 96.62 91 CYS A O 1
ATOM 671 N N . ASP A 1 92 ? -4.824 -4.256 10.899 1.00 95.88 92 ASP A N 1
ATOM 672 C CA . ASP A 1 92 ? -3.517 -4.413 11.519 1.00 95.88 92 ASP A CA 1
ATOM 673 C C . ASP A 1 92 ? -2.539 -5.047 10.524 1.00 95.88 92 ASP A C 1
ATOM 675 O O . ASP A 1 92 ? -2.352 -6.267 10.485 1.00 95.88 92 ASP A O 1
ATOM 679 N N . TYR A 1 93 ? -1.911 -4.205 9.702 1.00 94.88 93 TYR A N 1
ATOM 680 C CA . TYR A 1 93 ? -0.923 -4.645 8.713 1.00 94.88 93 TYR A CA 1
ATOM 681 C C . TYR A 1 93 ? 0.409 -5.108 9.324 1.00 94.88 93 TYR A C 1
ATOM 683 O O . TYR A 1 93 ? 1.245 -5.656 8.609 1.00 94.88 93 TYR A O 1
ATOM 691 N N . SER A 1 94 ? 0.606 -4.969 10.644 1.00 93.00 94 SER A N 1
ATOM 692 C CA . SER A 1 94 ? 1.765 -5.567 11.327 1.00 93.00 94 SER A CA 1
ATOM 693 C C . SER A 1 94 ? 1.664 -7.095 11.428 1.00 93.00 94 SER A C 1
ATOM 695 O O . SER A 1 94 ? 2.642 -7.781 11.738 1.00 93.00 94 SER A O 1
ATOM 697 N N . ARG A 1 95 ? 0.478 -7.651 11.146 1.00 94.12 95 ARG A N 1
ATOM 698 C CA . ARG A 1 95 ? 0.179 -9.079 11.223 1.00 94.12 95 ARG A CA 1
ATOM 699 C C . ARG A 1 95 ? -0.081 -9.659 9.839 1.00 94.12 95 ARG A C 1
ATOM 701 O O . ARG A 1 95 ? -0.595 -9.002 8.941 1.00 94.12 95 ARG A O 1
ATOM 708 N N . ARG A 1 96 ? 0.203 -10.956 9.701 1.00 93.12 96 ARG A N 1
ATOM 709 C CA . ARG A 1 96 ? -0.190 -11.735 8.518 1.00 93.12 96 ARG A CA 1
ATOM 710 C C . ARG A 1 96 ? -1.706 -11.739 8.339 1.00 93.12 96 ARG A C 1
ATOM 712 O O . ARG A 1 96 ? -2.454 -11.809 9.325 1.00 93.12 96 ARG A O 1
ATOM 719 N N . GLY A 1 97 ? -2.126 -11.757 7.077 1.00 94.56 97 GLY A N 1
ATOM 720 C CA . GLY A 1 97 ? -3.527 -11.849 6.694 1.00 94.56 97 GLY A CA 1
ATOM 721 C C . GLY A 1 97 ? -4.208 -13.111 7.224 1.00 94.56 97 GLY A C 1
ATOM 722 O O . GLY A 1 97 ? -3.573 -14.131 7.513 1.00 94.56 97 GLY A O 1
ATOM 723 N N . LEU A 1 98 ? -5.530 -13.040 7.358 1.00 95.50 98 LEU A N 1
ATOM 724 C CA . LEU A 1 98 ? -6.370 -14.209 7.584 1.00 95.50 98 LEU A CA 1
ATOM 725 C C . LEU A 1 98 ? -6.196 -15.182 6.416 1.00 95.50 98 LEU A C 1
ATOM 727 O O . LEU A 1 98 ? -6.196 -14.775 5.258 1.00 95.50 98 LEU A O 1
ATOM 731 N N . ASN A 1 99 ? -6.001 -16.460 6.742 1.00 92.50 99 ASN A N 1
ATOM 732 C CA . ASN A 1 99 ? -5.757 -17.545 5.787 1.00 92.50 99 ASN A CA 1
ATOM 733 C C . ASN A 1 99 ? -4.543 -17.345 4.856 1.00 92.50 99 ASN A C 1
ATOM 735 O O . ASN A 1 99 ? -4.363 -18.114 3.914 1.00 92.50 99 ASN A O 1
ATOM 739 N N . GLN A 1 100 ? -3.664 -16.372 5.132 1.00 91.38 100 GLN A N 1
ATOM 740 C CA . GLN A 1 100 ? -2.449 -16.167 4.347 1.00 91.38 100 GLN A CA 1
ATOM 741 C C . GLN A 1 100 ? -1.489 -17.348 4.556 1.00 91.38 100 GLN A C 1
ATOM 743 O O . GLN A 1 100 ? -0.914 -17.525 5.635 1.00 91.38 100 GLN A O 1
ATOM 748 N N . LYS A 1 101 ? -1.296 -18.153 3.508 1.00 89.00 101 LYS A N 1
ATOM 749 C CA . LYS A 1 101 ? -0.353 -19.278 3.489 1.00 89.00 101 LYS A CA 1
ATOM 750 C C . LYS A 1 101 ? 0.962 -18.861 2.835 1.00 89.00 101 LYS A C 1
ATOM 752 O O . LYS A 1 101 ? 1.028 -17.917 2.052 1.00 89.00 101 LYS A O 1
ATOM 757 N N . ARG A 1 102 ? 2.039 -19.572 3.166 1.00 86.94 102 ARG A N 1
ATOM 758 C CA . ARG A 1 102 ? 3.309 -19.424 2.448 1.00 86.94 102 ARG A CA 1
ATOM 759 C C . ARG A 1 102 ? 3.124 -19.928 1.016 1.00 86.94 102 ARG A C 1
ATOM 761 O O . ARG A 1 102 ? 2.492 -20.962 0.821 1.00 86.94 102 ARG A O 1
ATOM 768 N N . LEU A 1 103 ? 3.710 -19.223 0.049 1.00 84.88 103 LEU A N 1
ATOM 769 C CA . LEU A 1 103 ? 3.775 -19.693 -1.334 1.00 84.88 103 LEU A CA 1
ATOM 770 C C . LEU A 1 103 ? 4.381 -21.103 -1.371 1.00 84.88 103 LEU A C 1
ATOM 772 O O . LEU A 1 103 ? 5.434 -21.337 -0.775 1.00 84.88 103 LEU A O 1
ATOM 776 N N . ALA A 1 104 ? 3.733 -22.029 -2.077 1.00 85.00 104 ALA A N 1
ATOM 777 C CA . ALA A 1 104 ? 4.274 -23.374 -2.291 1.00 85.00 104 ALA A CA 1
ATOM 778 C C . ALA A 1 104 ? 5.510 -23.357 -3.216 1.00 85.00 104 ALA A C 1
ATOM 780 O O . ALA A 1 104 ? 6.349 -24.251 -3.160 1.00 85.00 104 ALA A O 1
ATOM 781 N N . GLY A 1 105 ? 5.649 -22.304 -4.022 1.00 83.81 105 GLY A N 1
ATOM 782 C CA . GLY A 1 105 ? 6.781 -22.024 -4.897 1.00 83.81 105 GLY A CA 1
ATOM 783 C C . GLY A 1 105 ? 6.489 -20.787 -5.747 1.00 83.81 105 GLY A C 1
ATOM 784 O O . GLY A 1 105 ? 5.351 -20.326 -5.798 1.00 83.81 105 GLY A O 1
ATOM 785 N N . THR A 1 106 ? 7.505 -20.230 -6.405 1.00 82.06 106 THR A N 1
ATOM 786 C CA . THR A 1 106 ? 7.332 -19.074 -7.307 1.00 82.06 106 THR A CA 1
ATOM 787 C C . THR A 1 106 ? 6.612 -19.460 -8.597 1.00 82.06 106 THR A C 1
ATOM 789 O O . THR A 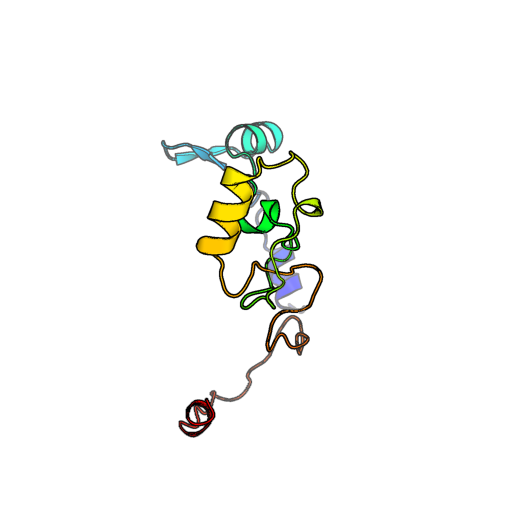1 106 ? 5.787 -18.703 -9.096 1.00 82.06 106 THR A O 1
ATOM 792 N N . TRP A 1 107 ? 6.914 -20.650 -9.121 1.00 81.38 107 TRP A N 1
ATOM 793 C CA . TRP A 1 107 ? 6.318 -21.190 -10.339 1.00 81.38 107 TRP A CA 1
ATOM 794 C C . TRP A 1 107 ? 5.704 -22.544 -10.021 1.00 81.38 107 TRP A C 1
ATOM 796 O O . TRP A 1 107 ? 6.416 -23.535 -9.855 1.00 81.38 107 TRP A O 1
ATOM 806 N N . LEU A 1 108 ? 4.380 -22.570 -9.896 1.00 80.56 108 LEU A N 1
ATOM 807 C CA . LEU A 1 108 ? 3.637 -23.806 -9.699 1.00 80.56 108 LEU A CA 1
ATOM 808 C C . LEU A 1 108 ? 3.436 -24.478 -11.056 1.00 80.56 108 LEU A C 1
ATOM 810 O O . LEU A 1 108 ? 3.071 -23.833 -12.037 1.00 80.56 108 LEU A O 1
ATOM 814 N N . SER A 1 109 ? 3.724 -25.774 -11.114 1.00 77.19 109 SER A N 1
ATOM 815 C CA . SER A 1 109 ? 3.413 -26.607 -12.272 1.00 77.19 109 SER A CA 1
ATOM 816 C C . SER A 1 109 ? 2.156 -27.394 -11.941 1.00 77.19 109 SER A C 1
ATOM 818 O O . SER A 1 109 ? 2.133 -28.100 -10.935 1.00 77.19 109 SER A O 1
ATOM 820 N N . TYR A 1 110 ? 1.136 -27.284 -12.786 1.00 78.94 110 TYR A N 1
ATOM 821 C CA . TYR A 1 110 ? -0.096 -28.065 -12.690 1.00 78.94 110 TYR A CA 1
ATOM 822 C C . TYR A 1 110 ? -0.106 -29.064 -13.851 1.00 78.94 110 TYR A C 1
ATOM 824 O O . TYR A 1 110 ? -0.682 -28.787 -14.899 1.00 78.94 110 TYR A O 1
ATOM 832 N N . PRO A 1 111 ? 0.631 -30.185 -13.730 1.00 77.19 111 PRO A N 1
ATOM 833 C CA . PRO A 1 111 ? 0.797 -31.150 -14.818 1.00 77.19 111 PRO A CA 1
ATOM 834 C C . PRO A 1 111 ? -0.476 -31.954 -15.105 1.00 77.19 111 PRO A C 1
ATOM 836 O O . PRO A 1 111 ? -0.533 -32.666 -16.104 1.00 77.19 111 PRO A O 1
ATOM 839 N N . LEU A 1 112 ? -1.477 -31.853 -14.231 1.00 78.25 11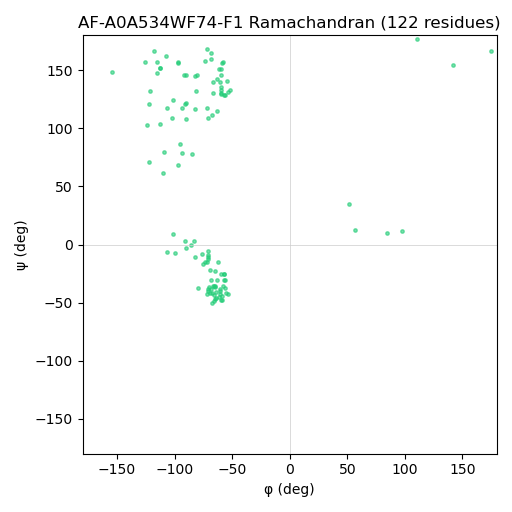2 LEU A N 1
ATOM 840 C CA . LEU A 1 112 ? -2.782 -32.478 -14.374 1.00 78.25 112 LEU A CA 1
ATOM 841 C C . LEU A 1 112 ? -3.855 -31.388 -14.509 1.00 78.25 112 LEU A C 1
ATOM 843 O O . LEU A 1 112 ? -3.700 -30.319 -13.908 1.00 78.25 112 LEU A O 1
ATOM 847 N N . PRO A 1 113 ? -4.940 -31.644 -15.264 1.00 77.25 113 PRO A N 1
ATOM 848 C CA . PRO A 1 113 ? -6.131 -30.805 -15.221 1.00 77.25 113 PRO A CA 1
ATOM 849 C C . PRO A 1 113 ? -6.588 -30.646 -13.768 1.00 77.25 113 PRO A C 1
ATOM 851 O O . PRO A 1 113 ? -6.634 -31.633 -13.034 1.00 77.25 113 PRO A O 1
ATOM 854 N N . GLY A 1 114 ? -6.894 -29.418 -13.346 1.00 69.88 114 GLY A N 1
ATOM 855 C CA . GLY A 1 114 ? -7.479 -29.193 -12.025 1.00 69.88 114 GLY A CA 1
ATOM 856 C C . GLY A 1 114 ? -8.802 -29.949 -11.912 1.00 69.88 114 GLY A C 1
ATOM 857 O O . GLY A 1 114 ? -9.636 -29.855 -12.812 1.00 69.88 114 GLY A O 1
ATOM 858 N N . HIS A 1 115 ? -8.972 -30.709 -10.835 1.00 69.81 115 HIS A N 1
ATOM 859 C CA . HIS A 1 115 ? -10.276 -31.204 -10.414 1.00 69.81 115 HIS A CA 1
ATOM 860 C C . HIS A 1 115 ? -10.854 -30.143 -9.478 1.00 69.81 115 HIS A C 1
ATOM 862 O O . HIS A 1 115 ? -10.184 -29.749 -8.526 1.00 69.81 115 HIS A O 1
ATOM 868 N N . PHE A 1 116 ? -12.020 -29.603 -9.820 1.00 60.12 116 PHE A N 1
ATOM 869 C CA . PHE A 1 116 ? -12.812 -28.825 -8.877 1.00 60.12 116 PHE A CA 1
ATOM 870 C C . PHE A 1 116 ? -13.724 -29.826 -8.181 1.00 60.12 116 PHE A C 1
ATOM 872 O O . PHE A 1 116 ? -14.617 -30.372 -8.826 1.00 60.12 116 PHE A O 1
ATOM 879 N N . ASP A 1 117 ? -13.442 -30.100 -6.913 1.00 67.44 117 ASP A N 1
ATOM 880 C CA . ASP A 1 117 ? -14.378 -30.768 -6.023 1.00 67.44 117 ASP A CA 1
ATOM 881 C C . ASP A 1 117 ? -15.337 -29.685 -5.503 1.00 67.44 117 ASP A C 1
ATOM 883 O O . ASP A 1 117 ? -14.905 -28.722 -4.867 1.00 67.44 117 ASP A O 1
ATOM 887 N N . ASP A 1 118 ? -16.629 -29.794 -5.827 1.00 61.50 118 ASP A N 1
ATOM 888 C CA . ASP A 1 118 ? -17.656 -28.821 -5.410 1.00 61.50 118 ASP A CA 1
ATOM 889 C C . ASP A 1 118 ? -17.813 -28.750 -3.871 1.00 61.50 118 ASP A C 1
ATOM 891 O O . ASP A 1 118 ? -18.361 -27.781 -3.349 1.00 61.50 118 ASP A O 1
ATOM 895 N N . ASP A 1 119 ? -17.275 -29.734 -3.140 1.00 59.28 119 ASP A N 1
ATOM 896 C CA . ASP A 1 119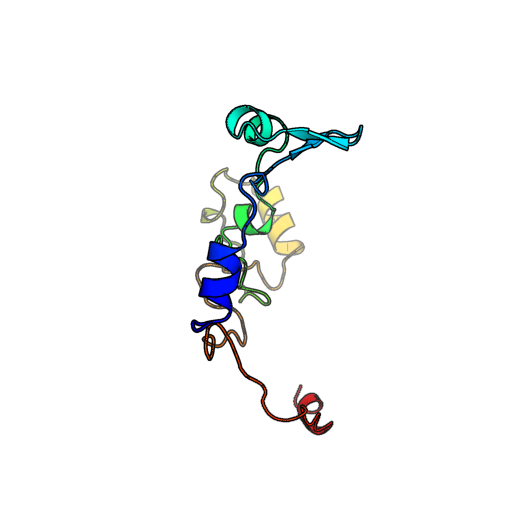 ? -17.342 -29.844 -1.678 1.00 59.28 119 ASP A CA 1
ATOM 897 C C . ASP A 1 119 ? -16.396 -28.875 -0.924 1.00 59.28 119 ASP A C 1
ATOM 899 O O . ASP A 1 119 ? -16.600 -28.624 0.261 1.00 59.28 119 ASP A O 1
ATOM 903 N N . ASP A 1 120 ? -15.386 -28.277 -1.577 1.00 56.12 120 ASP A N 1
ATOM 904 C CA . ASP A 1 120 ? -14.420 -27.359 -0.925 1.00 56.12 120 ASP A CA 1
ATOM 905 C C . ASP A 1 120 ? -15.028 -25.986 -0.539 1.00 56.12 120 ASP A C 1
ATOM 907 O O . ASP A 1 120 ? -14.378 -25.178 0.132 1.00 56.12 120 ASP A O 1
ATOM 911 N N . PHE A 1 121 ? -16.259 -25.695 -0.976 1.00 52.97 121 PHE A N 1
ATOM 912 C CA . PHE A 1 121 ? -16.969 -24.437 -0.703 1.00 52.97 121 PHE A CA 1
ATOM 913 C C . PHE A 1 121 ? -18.005 -24.526 0.430 1.00 52.97 121 PHE A C 1
ATOM 915 O O . PHE A 1 121 ? -18.544 -23.486 0.808 1.00 52.97 121 PHE A O 1
ATOM 922 N N . GLU A 1 122 ? -18.303 -25.715 0.969 1.00 50.47 122 GLU A N 1
ATOM 923 C CA . GLU A 1 122 ? -19.366 -25.875 1.981 1.00 50.47 122 GLU A CA 1
ATOM 924 C C . GLU A 1 122 ? -18.893 -25.714 3.441 1.00 50.47 122 GLU A C 1
ATOM 926 O O . GLU A 1 122 ? -19.720 -25.694 4.352 1.00 50.47 122 GLU A O 1
ATOM 931 N N . ASP A 1 123 ? -17.593 -25.515 3.679 1.00 46.94 123 ASP A N 1
ATOM 932 C CA . ASP A 1 123 ? -17.037 -25.209 5.004 1.00 46.94 123 ASP A CA 1
ATOM 933 C C . ASP A 1 123 ? -16.819 -23.687 5.193 1.00 46.94 123 ASP A C 1
ATOM 935 O O . ASP A 1 123 ? -15.681 -23.209 5.281 1.00 46.94 123 ASP A O 1
ATOM 939 N N . GLU A 1 124 ? -17.904 -22.905 5.268 1.00 40.38 124 GLU A N 1
ATOM 940 C CA . GLU A 1 124 ? -17.885 -21.503 5.749 1.00 40.38 124 GLU A CA 1
ATOM 941 C C . GLU A 1 124 ? -18.799 -21.270 6.961 1.00 40.38 124 GLU A C 1
ATOM 943 O O . GLU A 1 124 ? -20.003 -21.612 6.900 1.00 40.38 124 GLU A O 1
#